Protein AF-E7DPG2-F1 (afdb_monomer)

Structure (mmCIF, N/CA/C/O backbone):
data_AF-E7DPG2-F1
#
_entry.id   AF-E7DPG2-F1
#
loop_
_atom_site.group_PDB
_atom_site.id
_atom_site.type_symbol
_atom_site.label_atom_id
_atom_site.label_alt_id
_atom_site.label_comp_id
_atom_site.label_asym_id
_atom_site.label_entity_id
_atom_site.label_seq_id
_atom_site.pdbx_PDB_ins_code
_atom_site.Cartn_x
_atom_site.Cartn_y
_atom_site.Cartn_z
_atom_site.occupancy
_atom_site.B_iso_or_equiv
_atom_site.auth_seq_id
_atom_site.auth_comp_id
_atom_site.auth_asym_id
_atom_site.auth_atom_id
_atom_site.pdbx_PDB_model_num
ATOM 1 N N . MET A 1 1 ? -3.939 -44.332 48.414 1.00 42.84 1 MET A N 1
ATOM 2 C CA . MET A 1 1 ? -3.652 -43.025 47.785 1.00 42.84 1 MET A CA 1
ATOM 3 C C . MET A 1 1 ? -4.737 -42.765 46.762 1.00 42.84 1 MET A C 1
ATOM 5 O O . MET A 1 1 ? -4.880 -43.569 45.853 1.00 42.84 1 MET A O 1
ATOM 9 N N . VAL A 1 2 ? -5.546 -41.727 46.969 1.00 43.09 2 VAL A N 1
ATOM 10 C CA . VAL A 1 2 ? -6.573 -41.305 46.009 1.00 43.09 2 VAL A CA 1
ATOM 11 C C . VAL A 1 2 ? -5.857 -40.503 44.929 1.00 43.09 2 VAL A C 1
ATOM 13 O O . VAL A 1 2 ? -5.229 -39.492 45.231 1.00 43.09 2 VAL A O 1
ATOM 16 N N . SER A 1 3 ? -5.871 -41.000 43.698 1.00 50.03 3 SER A N 1
ATOM 17 C CA . SER A 1 3 ? -5.364 -40.291 42.527 1.00 50.03 3 SER A CA 1
ATOM 18 C C . SER A 1 3 ? -6.338 -39.167 42.188 1.00 50.03 3 SER A C 1
ATOM 20 O O . SER A 1 3 ? -7.426 -39.401 41.667 1.00 50.03 3 SER A O 1
ATOM 22 N N . GLU A 1 4 ? -5.956 -37.941 42.528 1.00 59.88 4 GLU A N 1
ATOM 23 C CA . GLU A 1 4 ? -6.697 -36.744 42.154 1.00 59.88 4 GLU A CA 1
ATOM 24 C C . GLU A 1 4 ? -6.579 -36.552 40.638 1.00 59.88 4 GLU A C 1
ATOM 26 O O . GLU A 1 4 ? -5.495 -36.350 40.085 1.00 59.88 4 GLU A O 1
ATOM 31 N N . GLN A 1 5 ? -7.697 -36.726 39.938 1.00 54.81 5 GLN A N 1
ATOM 32 C CA . GLN A 1 5 ? -7.740 -36.668 38.485 1.00 54.81 5 GLN A CA 1
ATOM 33 C C . GLN A 1 5 ? -7.749 -35.196 38.059 1.00 54.81 5 GLN A C 1
ATOM 35 O O . GLN A 1 5 ? -8.777 -34.522 38.129 1.00 54.81 5 GLN A O 1
ATOM 40 N N . VAL A 1 6 ? -6.585 -34.687 37.644 1.00 61.91 6 VAL A N 1
ATOM 41 C CA . VAL A 1 6 ? -6.438 -33.322 37.125 1.00 61.91 6 VAL A CA 1
ATOM 42 C C . VAL A 1 6 ? -7.316 -33.176 35.883 1.00 61.91 6 VAL A C 1
ATOM 44 O O . VAL A 1 6 ? -7.068 -33.790 34.844 1.00 61.91 6 VAL A O 1
ATOM 47 N N . LYS A 1 7 ? -8.372 -32.371 35.997 1.00 47.62 7 LYS A N 1
ATOM 48 C CA . LYS A 1 7 ? -9.261 -32.033 34.885 1.00 47.62 7 LYS A CA 1
ATOM 49 C C . LYS A 1 7 ? -8.530 -31.055 33.962 1.00 47.62 7 LYS A C 1
ATOM 51 O O . LYS A 1 7 ? -8.429 -29.872 34.269 1.00 47.62 7 LYS A O 1
ATOM 56 N N . ILE A 1 8 ? -7.997 -31.554 32.848 1.00 54.16 8 ILE A N 1
ATOM 57 C CA . ILE A 1 8 ? -7.375 -30.717 31.815 1.00 54.16 8 ILE A CA 1
ATOM 58 C C . ILE A 1 8 ? -8.468 -30.288 30.832 1.00 54.16 8 ILE A C 1
ATOM 60 O O . ILE A 1 8 ? -8.953 -31.100 30.047 1.00 54.16 8 ILE A O 1
ATOM 64 N N . ASN A 1 9 ? -8.852 -29.012 30.876 1.00 52.16 9 ASN A N 1
ATOM 65 C CA . ASN A 1 9 ? -9.657 -28.393 29.825 1.00 52.16 9 ASN A CA 1
ATOM 66 C C . ASN A 1 9 ? -8.708 -27.891 28.733 1.00 52.16 9 ASN A C 1
ATOM 68 O O . ASN A 1 9 ? -7.933 -26.964 28.958 1.00 52.16 9 ASN A O 1
ATOM 72 N N . SER A 1 10 ? -8.748 -28.526 27.563 1.00 45.84 10 SER A N 1
ATOM 73 C CA . SER A 1 10 ? -8.057 -28.046 26.368 1.00 45.84 10 SER A CA 1
ATOM 74 C C . SER A 1 10 ? -9.061 -27.286 25.510 1.00 45.84 10 SER A C 1
ATOM 76 O O . SER A 1 10 ? -9.966 -27.879 24.926 1.00 45.84 10 SER A O 1
ATOM 78 N N . GLU A 1 11 ? -8.914 -25.966 25.462 1.00 63.25 11 GLU A N 1
ATOM 79 C CA . GLU A 1 11 ? -9.573 -25.132 24.461 1.00 63.25 11 GLU A CA 1
ATOM 80 C C . GLU A 1 11 ? -8.645 -24.990 23.252 1.00 63.25 11 GLU A C 1
ATOM 82 O O . GLU A 1 11 ? -7.418 -24.981 23.390 1.00 63.25 11 GLU A O 1
ATOM 87 N N . ARG A 1 12 ? -9.229 -24.926 22.051 1.00 52.12 12 ARG A N 1
ATOM 88 C CA . ARG A 1 12 ? -8.481 -24.744 20.807 1.00 52.12 12 ARG A CA 1
ATOM 89 C C . ARG A 1 12 ? -7.922 -23.324 20.811 1.00 52.12 12 ARG A C 1
ATOM 91 O O . ARG A 1 12 ? -8.630 -22.372 20.511 1.00 52.12 12 ARG A O 1
ATOM 98 N N . ILE A 1 13 ? -6.670 -23.191 21.216 1.00 53.41 13 ILE A N 1
ATOM 99 C CA . ILE A 1 13 ? -5.925 -21.947 21.099 1.00 53.41 13 ILE A CA 1
ATOM 100 C C . ILE A 1 13 ? -5.271 -21.986 19.723 1.00 53.41 13 ILE A C 1
ATOM 102 O O . ILE A 1 13 ? -4.419 -22.835 19.475 1.00 53.41 13 ILE A O 1
ATOM 106 N N . ASP A 1 14 ? -5.708 -21.112 18.816 1.00 59.03 14 ASP A N 1
ATOM 107 C CA . ASP A 1 14 ? -5.016 -20.919 17.544 1.00 59.03 14 ASP A CA 1
ATOM 108 C C . ASP A 1 14 ? -3.543 -20.565 17.817 1.00 59.03 14 ASP A C 1
ATOM 110 O O . ASP A 1 14 ? -3.228 -19.837 18.765 1.00 59.03 14 ASP A O 1
ATOM 114 N N . ASP A 1 15 ? -2.623 -21.063 16.991 1.00 62.53 15 ASP A N 1
ATOM 115 C CA . ASP A 1 15 ? -1.182 -20.867 17.209 1.00 62.53 15 ASP A CA 1
ATOM 116 C C . ASP A 1 15 ? -0.792 -19.378 17.216 1.00 62.53 15 ASP A C 1
ATOM 118 O O . ASP A 1 15 ? 0.184 -18.979 17.851 1.00 62.53 15 ASP A O 1
ATOM 122 N N . ILE A 1 16 ? -1.584 -18.529 16.551 1.00 62.09 16 ILE A N 1
ATOM 123 C CA . ILE A 1 16 ? -1.349 -17.086 16.426 1.00 62.09 16 ILE A CA 1
ATOM 124 C C . ILE A 1 16 ? -1.307 -16.395 17.805 1.00 62.09 16 ILE A C 1
ATOM 126 O O . ILE A 1 16 ? -0.288 -15.769 18.099 1.00 62.09 16 ILE A O 1
ATOM 130 N N . PRO A 1 17 ? -2.329 -16.498 18.682 1.00 72.06 17 PRO A N 1
ATOM 131 C CA . PRO A 1 17 ? -2.258 -16.001 20.057 1.00 72.06 17 PRO A CA 1
ATOM 132 C C . PRO A 1 17 ? -0.999 -16.420 20.829 1.00 72.06 17 PRO A C 1
ATOM 134 O O . PRO A 1 17 ? -0.382 -15.585 21.492 1.00 72.06 17 PRO A O 1
ATOM 137 N N . VAL A 1 18 ? -0.585 -17.687 20.717 1.00 75.25 18 VAL A N 1
ATOM 138 C CA . VAL A 1 18 ? 0.599 -18.216 21.415 1.00 75.25 18 VAL A CA 1
ATOM 139 C C . VAL A 1 18 ? 1.869 -17.584 20.862 1.00 75.25 18 VAL A C 1
ATOM 141 O O . VAL A 1 18 ? 2.682 -17.068 21.628 1.00 75.25 18 VAL A O 1
ATOM 144 N N . ILE A 1 19 ? 2.021 -17.562 19.537 1.00 74.06 19 ILE A N 1
ATOM 145 C CA . ILE A 1 19 ? 3.164 -16.946 18.857 1.00 74.06 19 ILE A CA 1
ATOM 146 C C . ILE A 1 19 ? 3.272 -15.468 19.242 1.00 74.06 19 ILE A C 1
ATOM 148 O O . ILE A 1 19 ? 4.346 -15.015 19.632 1.00 74.06 19 ILE A O 1
ATOM 152 N N . MET A 1 20 ? 2.165 -14.726 19.206 1.00 73.81 20 MET A N 1
ATOM 153 C CA . MET A 1 20 ? 2.149 -13.304 19.557 1.00 73.81 20 MET A CA 1
ATOM 154 C C . MET A 1 20 ? 2.562 -13.058 21.011 1.00 73.81 20 MET A C 1
ATOM 156 O O . MET A 1 20 ? 3.312 -12.119 21.283 1.00 73.81 20 MET A O 1
ATOM 160 N N . GLU A 1 21 ? 2.117 -13.900 21.942 1.00 81.31 21 GLU A N 1
ATOM 161 C CA . GLU A 1 21 ? 2.493 -13.789 23.352 1.00 81.31 21 GLU A CA 1
ATOM 162 C C . GLU A 1 21 ? 3.983 -14.081 23.577 1.00 81.31 21 GLU A C 1
ATOM 164 O O . GLU A 1 21 ? 4.660 -13.372 24.325 1.00 81.31 21 GLU A O 1
ATOM 169 N N . TRP A 1 22 ? 4.537 -15.070 22.875 1.00 79.56 22 TRP A N 1
ATOM 170 C CA . TRP A 1 22 ? 5.971 -15.350 22.923 1.00 79.56 22 TRP A CA 1
ATOM 171 C C . TRP A 1 22 ? 6.808 -14.227 22.305 1.00 79.56 22 TRP A C 1
ATOM 173 O O . TRP A 1 22 ? 7.790 -13.810 22.918 1.00 79.56 22 TRP A O 1
ATOM 183 N N . LEU A 1 23 ? 6.400 -13.674 21.157 1.00 80.50 23 LEU A N 1
ATOM 184 C CA . LEU A 1 23 ? 7.078 -12.529 20.535 1.00 80.50 23 LEU A CA 1
ATOM 185 C C . LEU A 1 23 ? 7.107 -11.306 21.466 1.00 80.50 23 LEU A C 1
ATOM 187 O O . LEU A 1 23 ? 8.121 -10.606 21.534 1.00 80.50 23 LEU A O 1
ATOM 191 N N . LYS A 1 24 ? 6.020 -11.078 22.219 1.00 78.44 24 LYS A N 1
ATOM 192 C CA . LYS A 1 24 ? 5.950 -10.043 23.262 1.00 78.44 24 LYS A CA 1
ATOM 193 C C . LYS A 1 24 ? 6.898 -10.336 24.425 1.00 78.44 24 LYS A C 1
ATOM 195 O O . LYS A 1 24 ? 7.683 -9.461 24.783 1.00 78.44 24 LYS A O 1
ATOM 200 N N . LYS A 1 25 ? 6.868 -11.550 24.992 1.00 83.00 25 LYS A N 1
ATOM 201 C CA . LYS A 1 25 ? 7.748 -11.951 26.112 1.00 83.00 25 LYS A CA 1
ATOM 202 C C . LYS A 1 25 ? 9.232 -11.890 25.766 1.00 83.00 25 LYS A C 1
ATOM 204 O O . LYS A 1 25 ? 10.044 -11.579 26.629 1.00 83.00 25 LYS A O 1
ATOM 209 N N . MET A 1 26 ? 9.582 -12.177 24.516 1.00 86.06 26 MET A N 1
ATOM 210 C CA . MET A 1 26 ? 10.955 -12.092 24.015 1.00 86.06 26 MET A CA 1
ATOM 211 C C . MET A 1 26 ? 11.393 -10.650 23.695 1.00 86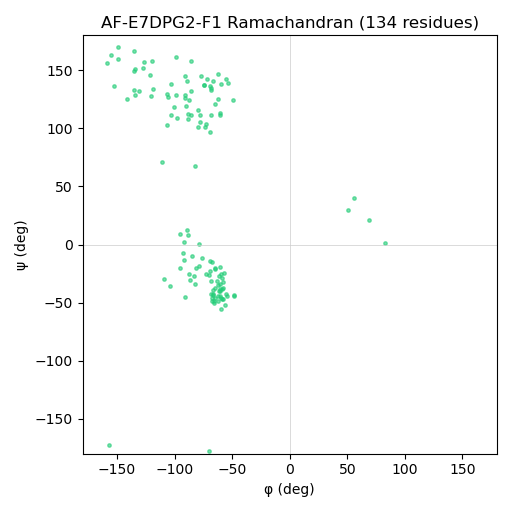.06 26 MET A C 1
ATOM 213 O O . MET A 1 26 ? 12.509 -10.454 23.226 1.00 86.06 26 MET A O 1
ATOM 217 N N . GLU A 1 27 ? 10.526 -9.649 23.905 1.00 87.69 27 GLU A N 1
ATOM 218 C CA . GLU A 1 27 ? 10.753 -8.241 23.550 1.00 87.69 27 GLU A CA 1
ATOM 219 C C . GLU A 1 27 ? 11.219 -8.043 22.089 1.00 87.69 27 GLU A C 1
ATOM 221 O O . GLU A 1 27 ? 11.934 -7.087 21.776 1.00 87.69 27 GLU A O 1
ATOM 226 N N . ILE A 1 28 ? 10.815 -8.927 21.166 1.00 78.19 28 ILE A N 1
ATOM 227 C CA . ILE A 1 28 ? 11.364 -8.954 19.799 1.00 78.19 28 ILE A CA 1
ATOM 228 C C . ILE A 1 28 ? 11.101 -7.638 19.062 1.00 78.19 28 ILE A C 1
ATOM 230 O O . ILE A 1 28 ? 11.995 -7.141 18.384 1.00 78.19 28 ILE A O 1
ATOM 234 N N . ALA A 1 29 ? 9.926 -7.029 19.249 1.00 73.38 29 ALA A N 1
ATOM 235 C CA . ALA A 1 29 ? 9.604 -5.726 18.661 1.00 73.38 29 ALA A CA 1
ATOM 236 C C . ALA A 1 29 ? 10.595 -4.632 19.099 1.00 73.38 29 ALA A C 1
ATOM 238 O O . ALA A 1 29 ? 11.169 -3.939 18.267 1.00 73.38 29 ALA A O 1
ATOM 239 N N . LYS A 1 30 ? 10.894 -4.551 20.400 1.00 79.44 30 LYS A N 1
ATOM 240 C CA . LYS A 1 30 ? 11.841 -3.578 20.965 1.00 79.44 30 LYS A CA 1
ATOM 241 C C . LYS A 1 30 ? 13.267 -3.816 20.469 1.00 79.44 30 LYS A C 1
ATOM 243 O O . LYS A 1 30 ? 14.001 -2.860 20.226 1.00 79.44 30 LYS A O 1
ATOM 248 N N . PHE A 1 31 ? 13.669 -5.078 20.315 1.00 80.19 31 PHE A N 1
ATOM 249 C CA . PHE A 1 31 ? 14.979 -5.414 19.761 1.00 80.19 31 PHE A CA 1
ATOM 250 C C . PHE A 1 31 ? 15.078 -5.045 18.276 1.00 80.19 31 PHE A C 1
ATOM 252 O O . PHE A 1 31 ? 16.083 -4.470 17.860 1.00 80.19 31 PHE A O 1
ATOM 259 N N . ILE A 1 32 ? 14.028 -5.325 17.497 1.00 76.94 32 ILE A N 1
ATOM 260 C CA . ILE A 1 32 ? 13.901 -4.908 16.096 1.00 76.94 32 ILE A CA 1
ATOM 261 C C . ILE A 1 32 ? 14.040 -3.389 15.989 1.00 76.94 32 ILE A C 1
ATOM 263 O O . ILE A 1 32 ? 14.923 -2.928 15.272 1.00 76.94 32 ILE A O 1
ATOM 267 N N . ASP A 1 33 ? 13.270 -2.626 16.765 1.00 75.19 33 ASP A N 1
ATOM 268 C CA . ASP A 1 33 ? 13.283 -1.159 16.722 1.00 75.19 33 ASP A CA 1
ATOM 269 C C . ASP A 1 33 ? 14.642 -0.557 17.124 1.00 75.19 33 ASP A C 1
ATOM 271 O O . ASP A 1 33 ? 15.035 0.496 16.624 1.00 75.19 33 ASP A O 1
ATOM 275 N N . GLN A 1 34 ? 15.384 -1.217 18.021 1.00 80.44 34 GLN A N 1
ATOM 276 C CA . GLN A 1 34 ? 16.712 -0.763 18.453 1.00 80.44 34 GLN A CA 1
ATOM 277 C C . GLN A 1 34 ? 17.846 -1.146 17.501 1.00 80.44 34 GLN A C 1
ATOM 279 O O . GLN A 1 34 ? 18.861 -0.445 17.447 1.00 80.44 34 GLN A O 1
ATOM 284 N N . LYS A 1 35 ? 17.754 -2.307 16.847 1.00 77.31 35 LYS A N 1
ATOM 285 C CA . LYS A 1 35 ? 18.888 -2.917 16.132 1.00 77.31 35 LYS A CA 1
ATOM 286 C C . LYS A 1 35 ? 18.747 -2.871 14.628 1.00 77.31 35 LYS A C 1
ATOM 288 O O . LYS A 1 35 ? 19.762 -2.814 13.935 1.00 77.31 35 LYS A O 1
ATOM 293 N N . LEU A 1 36 ? 17.523 -2.895 14.123 1.00 67.75 36 LEU A N 1
ATOM 294 C CA . LEU A 1 36 ? 17.273 -2.723 12.709 1.00 67.75 36 LEU A CA 1
ATOM 295 C C . LEU A 1 36 ? 17.074 -1.235 12.461 1.00 67.75 36 LEU A C 1
ATOM 297 O O . LEU A 1 36 ? 16.158 -0.605 12.980 1.00 67.75 36 LEU A O 1
ATOM 301 N N . SER A 1 37 ? 17.944 -0.661 11.632 1.00 61.41 37 SER A N 1
ATOM 302 C CA . SER A 1 37 ? 17.613 0.605 10.990 1.00 61.41 37 SER A CA 1
ATOM 303 C C . SER A 1 37 ? 16.264 0.440 10.281 1.00 61.41 37 SER A C 1
ATOM 305 O O . SER A 1 37 ? 16.069 -0.614 9.664 1.00 61.41 37 SER A O 1
ATOM 307 N N . PRO A 1 38 ? 15.360 1.435 10.342 1.00 60.84 38 PRO A N 1
ATOM 308 C CA . PRO A 1 38 ? 14.019 1.315 9.785 1.00 60.84 38 PRO A CA 1
ATOM 309 C C . PRO A 1 38 ? 14.120 0.787 8.351 1.00 60.84 38 PRO A C 1
ATOM 311 O O . PRO A 1 38 ? 14.884 1.361 7.564 1.00 60.84 38 PRO A O 1
ATOM 314 N N . PRO A 1 39 ? 13.449 -0.334 8.021 1.00 59.06 39 PRO A N 1
ATOM 315 C CA . PRO A 1 39 ? 13.615 -0.969 6.726 1.00 59.06 39 PRO A CA 1
ATOM 316 C C . PRO A 1 39 ? 13.189 0.022 5.644 1.00 59.06 39 PRO A C 1
ATOM 318 O O . PRO A 1 39 ? 12.030 0.421 5.566 1.00 59.06 39 PRO A O 1
ATOM 321 N N . ARG A 1 40 ? 14.159 0.467 4.840 1.00 58.75 40 ARG A N 1
ATOM 322 C CA . ARG A 1 40 ? 13.921 1.401 3.728 1.00 58.75 40 ARG A CA 1
ATOM 323 C C . ARG A 1 40 ? 13.437 0.672 2.473 1.00 58.75 40 ARG A C 1
ATOM 325 O O . ARG A 1 40 ? 12.650 1.220 1.707 1.00 58.75 40 ARG A O 1
ATOM 332 N N . SER A 1 41 ? 13.821 -0.596 2.347 1.00 64.00 41 SER A N 1
ATOM 333 C CA . SER A 1 41 ? 13.380 -1.543 1.326 1.00 64.00 41 SER A CA 1
ATOM 334 C C . SER A 1 41 ? 13.611 -2.981 1.808 1.00 64.00 41 SER A C 1
ATOM 336 O O . SER A 1 41 ? 14.443 -3.231 2.682 1.00 64.00 41 SER A O 1
ATOM 338 N N . PHE A 1 42 ? 12.860 -3.934 1.255 1.00 68.12 42 PHE A N 1
ATOM 339 C CA . PHE A 1 42 ? 13.110 -5.365 1.417 1.00 68.12 42 PHE A CA 1
ATOM 340 C C . PHE A 1 42 ? 13.084 -6.026 0.039 1.00 68.12 42 PHE A C 1
ATOM 342 O O . P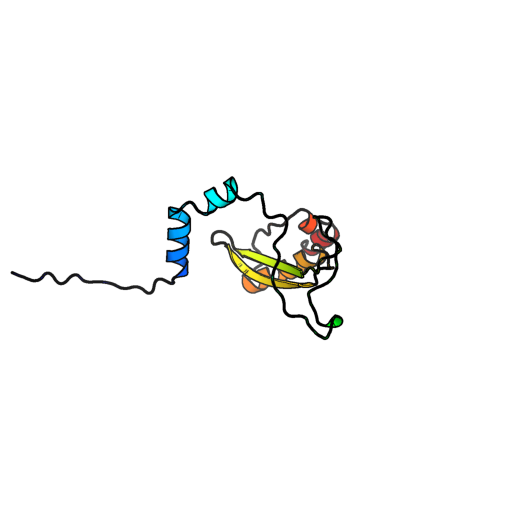HE A 1 42 ? 12.186 -5.775 -0.765 1.00 68.12 42 PHE A O 1
ATOM 349 N N . SER A 1 43 ? 14.091 -6.847 -0.243 1.00 74.44 43 SER A N 1
ATOM 350 C CA . SER A 1 43 ? 14.178 -7.602 -1.493 1.00 74.44 43 SER A CA 1
ATOM 351 C C . SER A 1 43 ? 13.475 -8.942 -1.332 1.00 74.44 43 SER A C 1
ATOM 353 O O . SER A 1 43 ? 13.604 -9.598 -0.300 1.00 74.44 43 SER A O 1
ATOM 355 N N . VAL A 1 44 ? 12.759 -9.369 -2.368 1.00 74.75 44 VAL A N 1
ATOM 356 C CA . VAL A 1 44 ? 12.139 -10.695 -2.428 1.00 74.75 44 VAL A CA 1
ATOM 357 C C . VAL A 1 44 ? 12.669 -11.444 -3.640 1.00 74.75 44 VAL A C 1
ATOM 359 O O . VAL A 1 44 ? 12.933 -10.843 -4.681 1.00 74.75 44 VAL A O 1
ATOM 362 N N . ASN A 1 45 ? 12.805 -12.761 -3.516 1.00 80.81 45 ASN A N 1
ATOM 363 C CA . ASN A 1 45 ? 13.027 -13.608 -4.679 1.00 80.81 45 ASN A CA 1
ATOM 364 C C . ASN A 1 45 ? 11.713 -13.742 -5.448 1.00 80.81 45 ASN A C 1
ATOM 366 O O . ASN A 1 45 ? 10.659 -13.943 -4.844 1.00 80.81 45 ASN A O 1
ATOM 370 N N . HIS A 1 46 ? 11.779 -13.648 -6.770 1.00 77.38 46 HIS A N 1
ATOM 371 C CA . HIS A 1 46 ? 10.624 -13.831 -7.637 1.00 77.38 46 HIS A CA 1
ATOM 372 C C . HIS A 1 46 ? 10.982 -14.737 -8.812 1.00 77.38 46 HIS A C 1
ATOM 374 O O . HIS A 1 46 ? 12.128 -14.776 -9.260 1.00 77.38 46 HIS A O 1
ATOM 380 N N . GLN A 1 47 ? 9.987 -15.454 -9.328 1.00 80.75 47 GLN A N 1
ATOM 381 C CA . GLN A 1 47 ? 10.132 -16.173 -10.586 1.00 80.75 47 GLN A CA 1
ATOM 382 C C . GLN A 1 47 ? 10.158 -15.164 -11.742 1.00 80.75 47 GLN A C 1
ATOM 384 O O . GLN A 1 47 ? 9.467 -14.141 -11.698 1.00 80.75 47 GLN A O 1
ATOM 389 N N . GLN A 1 48 ? 10.976 -15.416 -12.764 1.00 75.81 48 GLN A N 1
ATOM 390 C CA . GLN A 1 48 ? 10.887 -14.651 -14.005 1.00 75.81 48 GLN A CA 1
ATOM 391 C C . GLN A 1 48 ? 9.574 -15.003 -14.709 1.00 75.81 48 GLN A C 1
ATOM 393 O O . GLN A 1 48 ? 9.209 -16.172 -14.795 1.00 75.81 48 GLN A O 1
ATOM 398 N N . VAL A 1 49 ? 8.851 -13.980 -15.155 1.00 74.81 49 VAL A N 1
ATOM 399 C CA . VAL A 1 49 ? 7.578 -14.132 -15.863 1.00 74.81 49 VAL A CA 1
ATOM 400 C C . VAL A 1 49 ? 7.830 -13.817 -17.332 1.00 74.81 49 VAL A C 1
ATOM 402 O O . VAL A 1 49 ? 8.405 -12.771 -17.633 1.00 74.81 49 VAL A O 1
ATOM 405 N N . ASP A 1 50 ? 7.394 -14.703 -18.228 1.00 74.75 50 ASP A N 1
ATOM 406 C CA . ASP A 1 50 ? 7.664 -14.599 -19.670 1.00 74.75 50 ASP A CA 1
ATOM 407 C C . ASP A 1 50 ? 6.921 -13.432 -20.340 1.00 74.75 50 ASP A C 1
ATOM 409 O O . ASP A 1 50 ? 7.351 -12.936 -21.379 1.00 74.75 50 ASP A O 1
ATOM 413 N N . SER A 1 51 ? 5.825 -12.965 -19.730 1.00 80.50 51 SER A N 1
ATOM 414 C CA . SER A 1 51 ? 5.045 -11.810 -20.177 1.00 80.50 51 SER A CA 1
ATOM 415 C C . SER A 1 51 ? 5.282 -10.609 -19.252 1.00 80.50 51 SER A C 1
ATOM 417 O O . SER A 1 51 ? 4.706 -10.537 -18.159 1.00 80.50 51 SER A O 1
ATOM 419 N N . PRO A 1 52 ? 6.102 -9.620 -19.665 1.00 74.06 52 PRO A N 1
ATOM 420 C CA . PRO A 1 52 ? 6.304 -8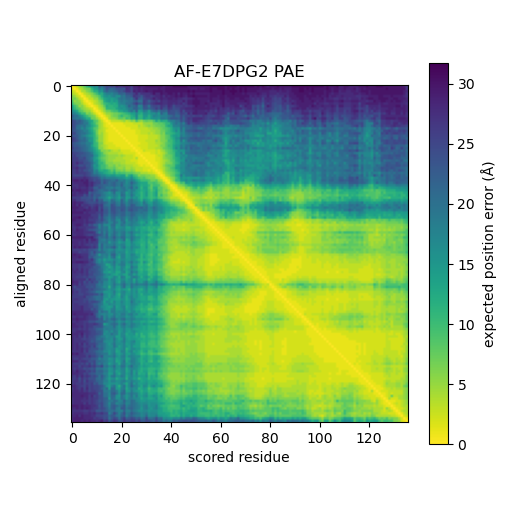.400 -18.895 1.00 74.06 52 PRO A CA 1
ATOM 421 C C . PRO A 1 52 ? 4.999 -7.649 -18.647 1.00 74.06 52 PRO A C 1
ATOM 423 O O . PRO A 1 52 ? 4.865 -7.028 -17.601 1.00 74.06 52 PRO A O 1
ATOM 426 N N . GLU A 1 53 ? 4.042 -7.711 -19.577 1.00 76.69 53 GLU A N 1
ATOM 427 C CA . GLU A 1 53 ? 2.761 -7.001 -19.511 1.00 76.69 53 GLU A CA 1
ATOM 428 C C . GLU A 1 53 ? 1.812 -7.544 -18.440 1.00 76.69 53 GLU A C 1
ATOM 430 O O . GLU A 1 53 ? 1.040 -6.771 -17.875 1.00 76.69 53 GLU A O 1
ATOM 435 N N . GLU A 1 54 ? 1.938 -8.818 -18.082 1.00 79.62 54 GLU A N 1
ATOM 436 C CA . GLU A 1 54 ? 1.144 -9.461 -17.028 1.00 79.62 54 GLU A CA 1
ATOM 437 C C . GLU A 1 54 ? 1.828 -9.391 -15.653 1.00 79.62 54 GLU A C 1
ATOM 439 O O . GLU A 1 54 ? 1.199 -9.604 -14.616 1.00 79.62 54 GLU A O 1
ATOM 444 N N . SER A 1 55 ? 3.116 -9.038 -15.619 1.00 86.19 55 SER A N 1
ATOM 445 C CA . SER A 1 55 ? 3.885 -8.946 -14.381 1.00 86.19 55 SER A CA 1
ATOM 446 C C . SER A 1 55 ? 3.523 -7.704 -13.557 1.00 86.19 55 SER A C 1
ATOM 448 O O . SER A 1 55 ? 3.422 -6.585 -14.072 1.00 86.19 55 SER A O 1
ATOM 450 N N . LEU A 1 56 ? 3.396 -7.875 -12.238 1.00 87.44 56 LEU A N 1
ATOM 451 C CA . LEU A 1 56 ? 3.316 -6.765 -11.276 1.00 87.44 56 LEU A CA 1
ATOM 452 C C . LEU A 1 56 ? 4.696 -6.159 -10.978 1.00 87.44 56 LEU A C 1
ATOM 454 O O . LEU A 1 56 ? 4.794 -5.027 -10.500 1.00 87.44 56 LEU A O 1
ATOM 458 N N . LEU A 1 57 ? 5.767 -6.891 -11.275 1.00 90.25 57 LEU A N 1
ATOM 459 C CA . LEU A 1 57 ? 7.128 -6.416 -11.085 1.00 90.25 57 LEU A CA 1
ATOM 460 C C . LEU A 1 57 ? 7.488 -5.459 -12.217 1.00 90.25 57 LEU A C 1
ATOM 462 O O . LEU A 1 57 ? 7.603 -5.865 -13.373 1.00 90.25 57 LEU A O 1
ATOM 466 N N . ARG A 1 58 ? 7.642 -4.176 -11.884 1.00 89.50 58 ARG A N 1
ATOM 467 C CA . ARG A 1 58 ? 7.899 -3.093 -12.842 1.00 89.50 58 ARG A CA 1
ATOM 468 C C . ARG A 1 58 ? 8.994 -2.172 -12.338 1.00 89.50 58 ARG A C 1
ATOM 470 O O . ARG A 1 58 ? 9.117 -1.947 -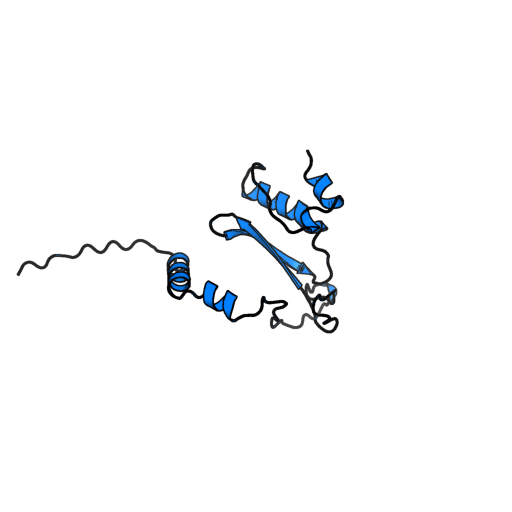11.137 1.00 89.50 58 ARG A O 1
ATOM 477 N N . TYR A 1 59 ? 9.747 -1.594 -13.266 1.00 90.25 59 TYR A N 1
ATOM 478 C CA . TYR A 1 59 ? 10.637 -0.481 -12.956 1.00 90.25 59 TYR A CA 1
ATOM 479 C C . TYR A 1 59 ? 9.819 0.758 -12.593 1.00 90.25 59 TYR A C 1
ATOM 481 O O . TYR A 1 59 ? 8.841 1.086 -13.264 1.00 90.25 59 TYR A O 1
ATOM 489 N N . GLY A 1 60 ? 10.216 1.438 -11.522 1.00 87.38 60 GLY A N 1
ATOM 490 C CA . GLY A 1 60 ? 9.503 2.585 -10.973 1.00 87.38 60 GLY A CA 1
ATOM 491 C C . GLY A 1 60 ? 10.415 3.487 -10.148 1.00 87.38 60 GLY A C 1
ATOM 492 O O . GLY A 1 60 ? 11.634 3.305 -10.099 1.00 87.38 60 GLY A O 1
ATOM 493 N N . TYR A 1 61 ? 9.822 4.475 -9.482 1.00 86.12 61 TYR A N 1
ATOM 494 C CA . TYR A 1 61 ? 10.570 5.418 -8.659 1.00 86.12 61 TYR A CA 1
ATOM 495 C C . TYR A 1 61 ? 10.950 4.802 -7.303 1.00 86.12 61 TYR A C 1
ATOM 497 O O . TYR A 1 61 ? 10.121 4.698 -6.400 1.00 86.12 61 TYR A O 1
ATOM 505 N N . SER A 1 62 ? 12.228 4.446 -7.148 1.00 85.88 62 SER A N 1
ATOM 506 C CA . SER A 1 62 ? 12.786 3.966 -5.881 1.00 85.88 62 SER A CA 1
ATOM 507 C C . SER A 1 62 ? 13.263 5.132 -5.012 1.00 85.88 62 SER A C 1
ATOM 509 O O . SER A 1 62 ? 14.172 5.865 -5.403 1.00 85.88 62 SER A O 1
ATOM 511 N N . LYS A 1 63 ? 12.755 5.230 -3.777 1.00 79.75 63 LYS A N 1
ATOM 512 C CA . LYS A 1 63 ? 13.240 6.198 -2.769 1.00 79.75 63 LYS A CA 1
ATOM 513 C C . LYS A 1 63 ? 14.686 5.947 -2.325 1.00 79.75 63 LYS A C 1
ATOM 515 O O . LYS A 1 63 ? 15.342 6.873 -1.867 1.00 79.75 63 LYS A O 1
ATOM 520 N N . ASP A 1 64 ? 15.182 4.726 -2.517 1.00 84.38 64 ASP A N 1
ATOM 521 C CA . ASP A 1 64 ? 16.579 4.349 -2.269 1.00 84.38 64 ASP A CA 1
ATOM 522 C C . ASP A 1 64 ? 17.492 4.563 -3.496 1.00 84.38 64 ASP A C 1
ATOM 524 O O . ASP A 1 64 ? 18.613 4.065 -3.521 1.00 84.38 64 ASP A O 1
ATOM 528 N N . PHE A 1 65 ? 17.024 5.277 -4.533 1.00 85.56 65 PHE A N 1
ATOM 529 C CA . PHE A 1 65 ? 17.784 5.553 -5.764 1.00 85.56 65 PHE A CA 1
ATOM 530 C C . PHE A 1 65 ? 18.292 4.290 -6.488 1.00 85.56 65 PHE A C 1
ATOM 532 O O . PHE A 1 65 ? 19.397 4.264 -7.023 1.00 85.56 65 PHE A O 1
ATOM 539 N N . ARG A 1 66 ? 17.460 3.241 -6.531 1.00 86.12 66 ARG A N 1
ATOM 540 C CA . ARG A 1 66 ? 17.719 1.963 -7.214 1.00 86.12 66 ARG A CA 1
ATOM 541 C C . ARG A 1 66 ? 16.809 1.770 -8.434 1.00 86.12 66 ARG A C 1
ATOM 543 O O . ARG A 1 66 ? 15.878 0.967 -8.381 1.00 86.12 66 ARG A O 1
ATOM 550 N N . PRO A 1 67 ? 17.014 2.528 -9.528 1.00 88.31 67 PRO A N 1
ATOM 551 C CA . PRO A 1 67 ? 16.213 2.386 -10.748 1.00 88.31 67 PRO A CA 1
ATOM 552 C C . PRO A 1 67 ? 16.480 1.066 -11.489 1.00 88.31 67 PRO A C 1
ATOM 554 O O . PRO A 1 67 ? 15.709 0.693 -12.365 1.00 88.31 67 PRO A O 1
ATOM 557 N N . ASP A 1 68 ? 17.558 0.363 -11.136 1.00 89.56 68 ASP A N 1
ATOM 558 C CA . ASP A 1 68 ? 17.972 -0.927 -11.688 1.00 89.56 68 ASP A CA 1
ATOM 559 C C . ASP A 1 68 ? 17.153 -2.118 -11.165 1.00 89.56 68 ASP A C 1
ATOM 561 O O . ASP A 1 68 ? 17.254 -3.217 -11.709 1.00 89.56 68 ASP A O 1
ATOM 565 N N . LEU A 1 69 ? 16.335 -1.917 -10.126 1.00 89.25 69 LEU A N 1
ATOM 566 C CA . LEU A 1 69 ? 15.554 -2.979 -9.500 1.00 89.25 69 LEU A CA 1
ATOM 567 C C . LEU A 1 69 ? 14.080 -2.936 -9.908 1.00 89.25 69 LEU A C 1
ATOM 569 O O . LEU A 1 69 ? 13.434 -1.883 -9.919 1.00 89.25 69 LEU A O 1
ATOM 573 N N . LEU A 1 70 ? 13.537 -4.126 -10.170 1.00 89.94 70 LEU A N 1
ATOM 574 C CA . LEU A 1 70 ? 12.101 -4.338 -10.289 1.00 89.94 70 LEU A CA 1
ATOM 575 C C . LEU A 1 70 ? 11.423 -4.120 -8.936 1.00 89.94 70 LEU A C 1
ATOM 577 O O . LEU A 1 70 ? 11.929 -4.522 -7.889 1.00 89.94 70 LEU A O 1
ATOM 581 N N . GLN A 1 71 ? 10.251 -3.498 -8.976 1.00 88.69 71 GLN A N 1
ATOM 582 C CA . GLN A 1 71 ? 9.478 -3.137 -7.798 1.00 88.69 71 GLN A CA 1
ATOM 583 C C . GLN A 1 71 ? 8.054 -3.673 -7.924 1.00 88.69 71 GLN A C 1
ATOM 585 O O . GLN A 1 71 ? 7.503 -3.791 -9.019 1.00 88.69 71 GLN A O 1
ATOM 590 N N . TYR A 1 72 ? 7.434 -3.941 -6.784 1.00 90.81 72 TYR A N 1
ATOM 591 C CA . TYR A 1 72 ? 5.990 -4.074 -6.629 1.00 90.81 72 TYR A CA 1
ATOM 592 C C . TYR A 1 72 ? 5.584 -3.304 -5.375 1.00 90.81 72 TYR A C 1
ATOM 594 O O . TYR A 1 72 ? 6.432 -2.919 -4.567 1.00 90.81 72 TYR A O 1
ATOM 602 N N . ARG A 1 73 ? 4.287 -3.061 -5.204 1.00 89.06 73 ARG A N 1
ATOM 603 C CA . ARG A 1 73 ? 3.760 -2.399 -4.008 1.00 89.06 73 ARG A CA 1
ATOM 604 C C . ARG A 1 73 ? 2.803 -3.334 -3.296 1.00 89.06 73 ARG A C 1
ATOM 606 O O . ARG A 1 73 ? 1.934 -3.925 -3.933 1.00 89.06 73 ARG A O 1
ATOM 613 N N . GLN A 1 74 ? 2.950 -3.445 -1.982 1.00 90.69 74 GLN A N 1
ATOM 614 C CA . GLN A 1 74 ? 2.021 -4.184 -1.141 1.00 90.69 74 GLN A CA 1
ATOM 615 C C . GLN A 1 74 ? 1.119 -3.191 -0.413 1.00 90.69 74 GLN A C 1
ATOM 617 O O . GLN A 1 74 ? 1.574 -2.435 0.442 1.00 90.69 74 GLN A O 1
ATOM 622 N N . LEU A 1 75 ? -0.161 -3.188 -0.769 1.00 90.75 75 LEU A N 1
ATOM 623 C CA . LEU A 1 75 ? -1.184 -2.443 -0.053 1.00 90.75 75 LEU A CA 1
ATOM 624 C C . LEU A 1 75 ? -1.704 -3.297 1.099 1.00 90.75 75 LEU A C 1
ATOM 626 O O . LEU A 1 75 ? -2.060 -4.461 0.898 1.00 90.75 75 LEU A O 1
ATOM 630 N N . LEU A 1 76 ? -1.780 -2.697 2.284 1.00 91.88 76 LEU A N 1
ATOM 631 C CA . LEU A 1 76 ? -2.336 -3.307 3.483 1.00 91.88 76 LEU A CA 1
ATOM 632 C C . LEU A 1 76 ? -3.133 -2.256 4.264 1.00 91.88 76 LEU A C 1
ATOM 634 O O . LEU A 1 76 ? -2.601 -1.203 4.603 1.00 91.88 76 LEU A O 1
ATOM 638 N N . ALA A 1 77 ? -4.398 -2.553 4.552 1.00 91.50 77 ALA A N 1
ATOM 639 C CA . ALA A 1 77 ? -5.233 -1.783 5.466 1.00 91.50 77 ALA A CA 1
ATOM 640 C C . ALA A 1 77 ? -5.690 -2.686 6.612 1.00 91.50 77 ALA A C 1
ATOM 642 O O . ALA A 1 77 ? -6.227 -3.772 6.371 1.00 91.50 77 ALA A O 1
ATOM 643 N N . THR A 1 78 ? -5.474 -2.239 7.844 1.00 91.38 78 THR A N 1
ATOM 644 C CA . THR A 1 78 ? -5.711 -3.017 9.062 1.00 91.38 78 THR A CA 1
ATOM 645 C C . THR A 1 78 ? -6.740 -2.349 9.969 1.00 91.38 78 THR A C 1
ATOM 647 O O . THR A 1 78 ? -6.991 -1.147 9.879 1.00 91.38 78 THR A O 1
ATOM 650 N N . LEU A 1 79 ? -7.352 -3.152 10.837 1.00 89.12 79 LEU A N 1
ATOM 651 C CA . LEU A 1 79 ? -8.268 -2.714 11.881 1.00 89.12 79 LEU A CA 1
ATOM 652 C C . LEU A 1 79 ? -7.538 -2.619 13.228 1.00 89.12 79 LEU A C 1
ATOM 654 O O . LEU A 1 79 ? -6.906 -3.580 13.667 1.00 89.12 79 LEU A O 1
ATOM 658 N N . ASP A 1 80 ? -7.673 -1.482 13.899 1.00 83.38 80 ASP A N 1
ATOM 659 C CA . ASP A 1 80 ? -7.274 -1.279 15.298 1.00 83.38 80 ASP A CA 1
ATOM 660 C C . ASP A 1 80 ? -8.311 -1.911 16.259 1.00 83.38 80 ASP A C 1
ATOM 662 O O . ASP A 1 80 ? -9.501 -1.903 15.927 1.00 83.38 80 ASP A O 1
ATOM 666 N N . PRO A 1 81 ? -7.936 -2.486 17.424 1.00 79.25 81 PRO A N 1
ATOM 667 C CA . PRO A 1 81 ? -6.600 -2.540 18.041 1.00 79.25 81 PRO A CA 1
ATOM 668 C C . PRO A 1 81 ? -5.764 -3.778 17.693 1.00 79.25 81 PRO A C 1
ATOM 670 O O . PRO A 1 81 ? -4.598 -3.870 18.064 1.00 79.25 81 PRO A O 1
ATOM 673 N N . MET A 1 82 ? -6.344 -4.758 17.000 1.00 78.44 82 MET A N 1
ATOM 674 C CA . MET A 1 82 ? -5.700 -6.064 16.784 1.00 78.44 82 MET A CA 1
ATOM 675 C C . MET A 1 82 ? -4.747 -6.084 15.580 1.00 78.44 82 MET A C 1
ATOM 677 O O . MET A 1 82 ? -4.039 -7.065 15.375 1.00 78.44 82 MET A O 1
ATOM 681 N N . GLY A 1 83 ? -4.747 -5.033 14.756 1.00 82.44 83 GLY A N 1
ATOM 682 C CA . GLY A 1 83 ? -3.997 -4.990 13.501 1.00 82.44 83 GLY A CA 1
ATOM 683 C C . GLY A 1 83 ? -4.549 -5.941 12.435 1.00 82.44 83 GLY A C 1
ATOM 684 O O . GLY A 1 83 ? -3.824 -6.301 11.511 1.00 82.44 83 GLY A O 1
ATOM 685 N N . MET A 1 84 ? -5.816 -6.360 12.546 1.00 87.06 84 MET A N 1
ATOM 686 C CA . MET A 1 84 ? -6.414 -7.363 11.658 1.00 87.06 84 MET A CA 1
ATOM 687 C C . MET A 1 84 ? -6.487 -6.838 10.213 1.00 87.06 84 MET A C 1
ATOM 689 O O . MET A 1 84 ? -7.138 -5.815 9.990 1.00 87.06 84 MET A O 1
ATOM 693 N N . PRO A 1 85 ? -5.869 -7.501 9.219 1.00 90.12 85 PRO A N 1
ATOM 694 C CA . PRO A 1 85 ? -5.959 -7.086 7.819 1.00 90.12 85 PRO A CA 1
ATOM 695 C C . PRO A 1 85 ? -7.398 -7.137 7.288 1.00 90.12 85 PRO A C 1
ATOM 697 O O . PRO A 1 85 ? -8.037 -8.184 7.336 1.00 90.12 85 PRO A O 1
ATOM 700 N N . LEU A 1 86 ? -7.894 -6.022 6.743 1.00 90.44 86 LEU A N 1
ATOM 701 C CA . LEU A 1 86 ? -9.201 -5.938 6.070 1.00 90.44 86 LEU A CA 1
ATOM 702 C C . LEU A 1 86 ? -9.070 -5.883 4.548 1.00 90.44 86 LEU A C 1
ATOM 704 O O . LEU A 1 86 ? -9.908 -6.418 3.826 1.00 90.44 86 LEU A O 1
ATOM 708 N N . VAL A 1 87 ? -8.028 -5.215 4.049 1.00 91.69 87 VAL A N 1
ATOM 709 C CA . VAL A 1 87 ? -7.745 -5.110 2.614 1.00 91.69 87 VAL A CA 1
ATOM 710 C C . VAL A 1 87 ? -6.265 -5.372 2.398 1.00 91.69 87 VAL A C 1
ATOM 712 O O . VAL A 1 87 ? -5.418 -4.744 3.028 1.00 91.69 87 VAL A O 1
ATOM 715 N N . CYS A 1 88 ? -5.959 -6.288 1.485 1.00 92.69 88 CYS A N 1
ATOM 716 C CA . CYS A 1 88 ? -4.605 -6.618 1.071 1.00 92.69 88 CYS A CA 1
ATOM 717 C C . CYS A 1 88 ? -4.576 -6.714 -0.458 1.00 92.69 88 CYS A C 1
ATOM 719 O O . CYS A 1 88 ? -5.475 -7.315 -1.049 1.00 92.69 88 CYS A O 1
ATOM 721 N N . ALA A 1 89 ? -3.592 -6.094 -1.109 1.00 89.25 89 ALA A N 1
ATOM 722 C CA . ALA A 1 89 ? -3.429 -6.195 -2.557 1.00 89.25 89 ALA A CA 1
ATOM 723 C C . ALA A 1 89 ? -1.970 -6.006 -2.974 1.00 89.25 89 ALA A C 1
ATOM 725 O O . ALA A 1 89 ? -1.302 -5.078 -2.520 1.00 89.25 89 ALA A O 1
ATOM 726 N N . THR A 1 90 ? -1.507 -6.848 -3.891 1.00 90.50 90 THR A N 1
ATOM 727 C CA . THR A 1 90 ? -0.224 -6.670 -4.573 1.00 90.50 90 THR A CA 1
ATOM 728 C C . THR A 1 90 ? -0.461 -5.868 -5.848 1.00 90.50 90 THR A C 1
ATOM 730 O O . THR A 1 90 ? -1.357 -6.176 -6.632 1.00 90.50 90 THR A O 1
ATOM 733 N N . LEU A 1 91 ? 0.309 -4.802 -6.037 1.00 90.56 91 LEU A N 1
ATOM 734 C CA . LEU A 1 91 ? 0.123 -3.817 -7.097 1.00 90.56 91 LEU A CA 1
ATOM 735 C C . LEU A 1 91 ? 1.412 -3.630 -7.889 1.00 90.56 91 LEU A C 1
ATOM 737 O O . LEU A 1 91 ? 2.511 -3.836 -7.372 1.00 90.56 91 LEU A O 1
ATOM 741 N N . ALA A 1 92 ? 1.269 -3.158 -9.127 1.00 91.44 92 ALA A N 1
ATOM 742 C CA . ALA A 1 92 ? 2.412 -2.858 -9.972 1.00 91.44 92 ALA A CA 1
ATOM 743 C C . ALA A 1 92 ? 3.330 -1.795 -9.338 1.00 91.44 92 ALA A C 1
ATOM 745 O O . ALA A 1 92 ? 2.849 -0.800 -8.773 1.00 91.44 92 ALA A O 1
ATOM 746 N N . GLY A 1 93 ? 4.647 -2.007 -9.438 1.00 89.75 93 GLY A N 1
ATOM 747 C CA . GLY A 1 93 ? 5.668 -1.175 -8.783 1.00 89.75 93 GLY A CA 1
ATOM 748 C C . GLY A 1 93 ? 5.755 0.273 -9.258 1.00 89.75 93 GLY A C 1
ATOM 749 O O . GLY A 1 93 ? 6.251 1.129 -8.537 1.00 89.75 93 GLY A O 1
ATOM 750 N N . ASN A 1 94 ? 5.246 0.567 -10.451 1.00 90.75 94 ASN A N 1
ATOM 751 C CA . ASN A 1 94 ? 5.384 1.858 -11.123 1.00 90.75 94 ASN A CA 1
ATOM 752 C C . ASN A 1 94 ? 4.203 2.823 -10.909 1.00 90.75 94 ASN A C 1
ATOM 754 O O . ASN A 1 94 ? 4.127 3.849 -11.580 1.00 90.75 94 ASN A O 1
ATOM 758 N N . GLY A 1 95 ? 3.261 2.502 -10.018 1.00 88.44 95 GLY A N 1
ATOM 759 C CA . GLY A 1 95 ? 2.097 3.351 -9.748 1.00 88.44 95 GLY A CA 1
ATOM 760 C C . GLY A 1 95 ? 2.243 4.233 -8.504 1.00 88.44 95 GLY A C 1
ATOM 761 O O . GLY A 1 95 ? 3.040 3.952 -7.614 1.00 88.44 95 GLY A O 1
ATOM 762 N N . ALA A 1 96 ? 1.419 5.279 -8.422 1.00 87.50 96 ALA A N 1
ATOM 763 C CA . ALA A 1 96 ? 1.309 6.147 -7.248 1.00 87.50 96 ALA A CA 1
ATOM 764 C C . ALA A 1 96 ?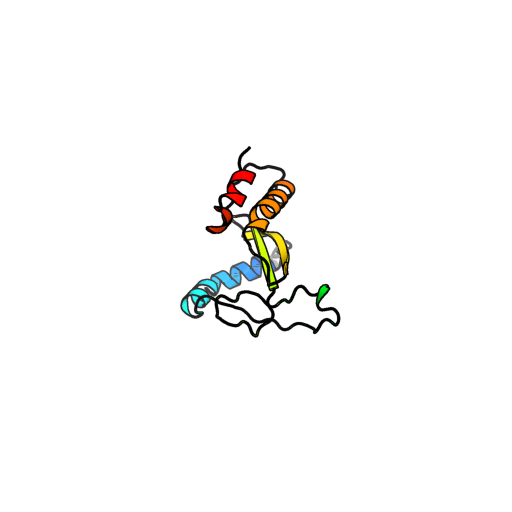 0.325 5.590 -6.204 1.00 87.50 96 ALA A C 1
ATOM 766 O O . ALA A 1 96 ? -0.560 4.792 -6.533 1.00 87.50 96 ALA A O 1
ATOM 767 N N . ASP A 1 97 ? 0.466 6.023 -4.948 1.00 86.06 97 ASP A N 1
ATOM 768 C CA . ASP A 1 97 ? -0.404 5.582 -3.848 1.00 86.06 97 ASP A CA 1
ATOM 769 C C . ASP A 1 97 ? -1.678 6.431 -3.733 1.00 86.06 97 ASP A C 1
ATOM 771 O O . ASP A 1 97 ? -2.729 5.896 -3.385 1.00 86.06 97 ASP A O 1
ATOM 775 N N . ASP A 1 98 ? -1.624 7.723 -4.094 1.00 85.12 98 ASP A N 1
ATOM 776 C CA . ASP A 1 98 ? -2.757 8.662 -3.997 1.00 85.12 98 ASP A CA 1
ATOM 777 C C . ASP A 1 98 ? -4.075 8.114 -4.586 1.00 85.12 98 ASP A C 1
ATOM 779 O O . ASP A 1 98 ? -5.111 8.201 -3.922 1.00 85.12 98 ASP A O 1
ATOM 783 N N . PRO A 1 99 ? -4.092 7.473 -5.775 1.00 89.69 99 PRO A N 1
ATOM 784 C CA . PRO A 1 99 ? -5.335 6.975 -6.362 1.00 89.69 99 PRO A CA 1
ATOM 785 C C . PRO A 1 99 ? -5.974 5.809 -5.593 1.00 89.69 99 PRO A C 1
ATOM 787 O O . PRO A 1 99 ? -7.134 5.484 -5.849 1.00 89.69 99 PRO A O 1
ATOM 790 N N . LEU A 1 100 ? -5.237 5.161 -4.684 1.00 91.06 100 LEU A N 1
ATOM 791 C CA . LEU A 1 100 ? -5.625 3.897 -4.053 1.00 91.06 100 LEU A CA 1
ATOM 792 C C . LEU A 1 100 ? -6.314 4.075 -2.699 1.00 91.06 100 LEU A C 1
ATOM 794 O O . LEU A 1 100 ? -7.037 3.170 -2.278 1.00 91.06 100 LEU A O 1
ATOM 798 N N . TYR A 1 101 ? -6.149 5.221 -2.030 1.00 90.81 101 TYR A N 1
ATOM 799 C CA . TYR A 1 101 ? -6.726 5.444 -0.697 1.00 90.81 101 TYR A CA 1
ATOM 800 C C . TYR A 1 101 ? -8.254 5.387 -0.707 1.00 90.81 101 TYR A C 1
ATOM 802 O O . TYR A 1 101 ? -8.846 4.665 0.092 1.00 90.81 101 TYR A O 1
ATOM 810 N N . PHE A 1 102 ? -8.905 6.095 -1.633 1.00 92.12 102 PHE A N 1
ATOM 811 C CA . PHE A 1 102 ? -10.367 6.113 -1.693 1.00 92.12 102 PHE A CA 1
ATOM 812 C C . PHE A 1 102 ? -10.974 4.739 -2.051 1.00 92.12 102 PHE A C 1
ATOM 814 O O . PHE A 1 102 ? -11.834 4.273 -1.303 1.00 92.12 102 PHE A O 1
ATOM 821 N N . PRO A 1 103 ? -10.503 4.018 -3.093 1.00 93.31 103 PRO A N 1
ATOM 822 C CA . PRO A 1 103 ? -10.954 2.648 -3.354 1.00 93.31 103 PRO A CA 1
ATOM 823 C C . PRO A 1 103 ? -10.722 1.690 -2.179 1.00 93.31 103 PRO A C 1
ATOM 825 O O . PRO A 1 103 ? -11.560 0.833 -1.900 1.00 93.31 103 PRO A O 1
ATOM 828 N N . THR A 1 104 ? -9.600 1.834 -1.469 1.00 93.25 104 THR A N 1
ATOM 829 C CA . THR A 1 104 ? -9.298 1.020 -0.281 1.00 93.25 104 THR A CA 1
ATOM 830 C C . THR A 1 104 ? -10.296 1.295 0.834 1.00 93.25 104 THR A C 1
ATOM 832 O O . THR A 1 104 ? -10.868 0.358 1.385 1.00 93.25 104 THR A O 1
ATOM 835 N N . TRP A 1 105 ? -10.587 2.565 1.109 1.00 93.19 105 TRP A N 1
ATOM 836 C CA . TRP A 1 105 ? -11.607 2.946 2.081 1.00 93.19 105 TRP A CA 1
ATOM 837 C C . TRP A 1 105 ? -13.001 2.431 1.706 1.00 93.19 105 TRP A C 1
ATOM 839 O O . TRP A 1 105 ? -13.724 1.955 2.578 1.00 93.19 105 TRP A O 1
ATOM 849 N N . GLN A 1 106 ? -13.375 2.462 0.421 1.00 94.25 106 GLN A N 1
ATOM 850 C CA . GLN A 1 106 ? -14.655 1.907 -0.036 1.00 94.25 106 GLN A CA 1
ATOM 851 C C . GLN A 1 106 ? -14.754 0.408 0.271 1.00 94.25 106 GLN A C 1
ATOM 853 O O . GLN A 1 106 ? -15.775 -0.038 0.795 1.00 94.25 106 GLN A O 1
ATOM 858 N N . LYS A 1 107 ? -13.685 -0.356 0.009 1.00 94.75 107 LYS A N 1
ATOM 859 C CA . LYS A 1 107 ? -13.613 -1.781 0.367 1.00 94.75 107 LYS A CA 1
ATOM 860 C C . LYS A 1 107 ? -13.700 -1.987 1.879 1.00 94.75 107 LYS A C 1
ATOM 862 O O . LYS A 1 107 ? -14.463 -2.834 2.326 1.00 94.75 107 LYS A O 1
ATOM 867 N N . MET A 1 108 ? -12.986 -1.185 2.672 1.00 92.44 108 MET A N 1
ATOM 868 C CA . MET A 1 108 ? -13.072 -1.251 4.136 1.00 92.44 108 MET A CA 1
ATOM 869 C C . MET A 1 108 ? -14.496 -0.987 4.630 1.00 92.44 108 MET A C 1
ATOM 871 O O . MET A 1 108 ? -15.004 -1.750 5.441 1.00 92.44 108 MET A O 1
ATOM 875 N N . ALA A 1 109 ? -15.170 0.040 4.110 1.00 94.06 109 ALA A N 1
ATOM 876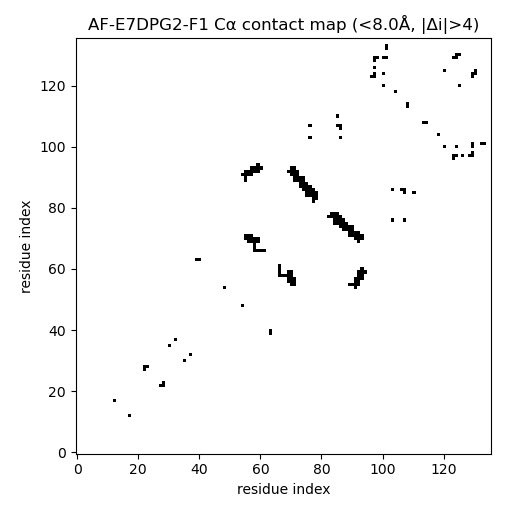 C CA . ALA A 1 109 ? -16.546 0.355 4.484 1.00 94.06 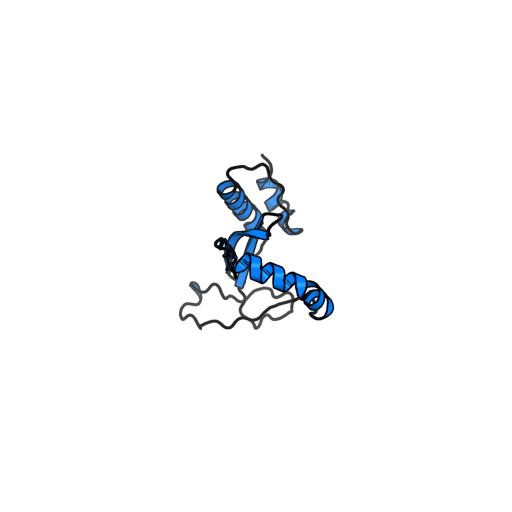109 ALA A CA 1
ATOM 877 C C . ALA A 1 109 ? -17.527 -0.773 4.122 1.00 94.06 109 ALA A C 1
ATOM 879 O O . ALA A 1 109 ? -18.473 -1.012 4.869 1.00 94.06 109 ALA A O 1
ATOM 880 N N . GLN A 1 110 ? -17.295 -1.476 3.007 1.00 94.69 110 GLN A N 1
ATOM 881 C CA . GLN A 1 110 ? -18.070 -2.663 2.632 1.00 94.69 110 GLN A CA 1
ATOM 882 C C . GLN A 1 110 ? -17.828 -3.827 3.600 1.00 94.69 110 GLN A C 1
ATOM 884 O O . GLN A 1 110 ? -18.793 -4.425 4.062 1.00 94.69 110 GLN A O 1
ATOM 889 N N . VAL A 1 111 ? -16.567 -4.115 3.943 1.00 92.44 111 VAL A N 1
ATOM 890 C CA . VAL A 1 111 ? -16.199 -5.205 4.867 1.00 92.44 111 VAL A CA 1
ATOM 891 C C . VAL A 1 111 ? -16.696 -4.934 6.292 1.00 92.44 111 VAL A C 1
ATOM 893 O O . VAL A 1 111 ? -17.225 -5.831 6.937 1.00 92.44 111 VAL A O 1
ATOM 896 N N . ILE A 1 112 ? -16.563 -3.696 6.777 1.00 92.38 112 ILE A N 1
ATOM 897 C CA . ILE A 1 112 ? -17.034 -3.269 8.106 1.00 92.38 112 ILE A CA 1
ATOM 898 C C . ILE A 1 112 ? -18.572 -3.167 8.142 1.00 92.38 112 ILE A C 1
ATOM 900 O O . ILE A 1 112 ? -19.184 -3.272 9.201 1.00 92.38 112 ILE A O 1
ATOM 904 N N . GLY A 1 113 ? -19.212 -2.946 6.991 1.00 95.19 113 GLY A N 1
ATOM 905 C CA . GLY A 1 113 ? -20.663 -2.784 6.866 1.00 95.19 113 GLY A CA 1
ATOM 906 C C . GLY A 1 113 ? -21.174 -1.373 7.179 1.00 95.19 113 GLY A C 1
ATOM 907 O O . GLY A 1 113 ? -22.375 -1.119 7.106 1.00 95.19 113 GLY A O 1
ATOM 908 N N . HIS A 1 114 ? -20.291 -0.425 7.507 1.00 92.88 114 HIS A N 1
ATOM 909 C CA . HIS A 1 114 ? -20.659 0.971 7.732 1.00 92.88 114 HIS A CA 1
ATOM 910 C C . HIS A 1 114 ? -19.498 1.941 7.499 1.00 92.88 114 HIS A C 1
ATOM 912 O O . HIS A 1 114 ? -18.327 1.582 7.573 1.00 92.88 114 HIS A O 1
ATOM 918 N N . LYS A 1 115 ? -19.824 3.228 7.335 1.00 92.94 115 LYS A N 1
ATOM 919 C CA . LYS A 1 115 ? -18.854 4.328 7.153 1.00 92.94 115 LYS A CA 1
ATOM 920 C C . LYS A 1 115 ? -18.426 5.021 8.458 1.00 92.94 115 LYS A C 1
ATOM 922 O O . LYS A 1 115 ? -17.684 5.993 8.419 1.00 92.94 115 LYS A O 1
ATOM 927 N N . LYS A 1 116 ? -18.913 4.558 9.616 1.00 92.50 116 LYS A N 1
ATOM 928 C CA . LYS A 1 116 ? -18.635 5.143 10.940 1.00 92.50 116 LYS A CA 1
ATOM 929 C C . LYS A 1 116 ? -17.290 4.664 11.501 1.00 92.50 116 LYS A C 1
ATOM 931 O O . LYS A 1 116 ? -17.257 3.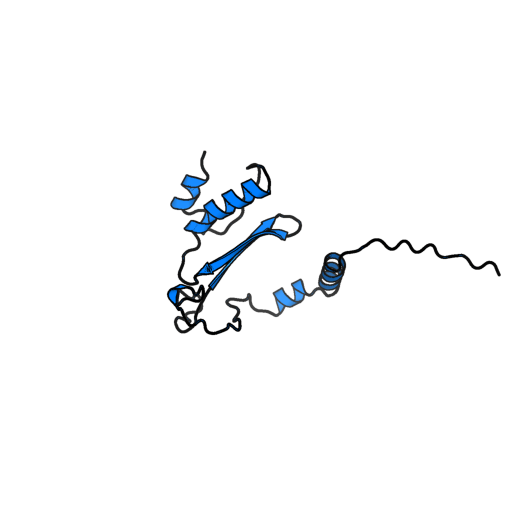904 12.461 1.00 92.50 116 LYS A O 1
ATOM 936 N N . PHE A 1 117 ? -16.190 5.067 10.875 1.00 90.56 117 PHE A N 1
ATOM 937 C CA . PHE A 1 117 ? -14.838 4.756 11.344 1.00 90.56 117 PHE A CA 1
ATOM 938 C C . PHE A 1 117 ? -13.855 5.869 10.976 1.00 90.56 117 PHE A C 1
ATOM 940 O O . PHE A 1 117 ? -14.103 6.656 10.062 1.00 90.56 117 PHE A O 1
ATOM 947 N N . ILE A 1 118 ? -12.732 5.921 11.690 1.00 89.81 118 ILE A N 1
ATOM 948 C CA . ILE A 1 118 ? -11.627 6.835 11.394 1.00 89.81 118 ILE A CA 1
ATOM 949 C C . ILE A 1 118 ? -10.661 6.114 10.456 1.00 89.81 118 ILE A C 1
ATOM 951 O O . ILE A 1 118 ? -10.207 5.012 10.750 1.00 89.81 118 ILE A O 1
ATOM 955 N N . PHE A 1 119 ? -10.357 6.737 9.320 1.00 88.88 119 PHE A N 1
ATOM 956 C CA . PHE A 1 119 ? -9.367 6.240 8.372 1.00 88.88 119 PHE A CA 1
ATOM 957 C C . PHE A 1 119 ? -8.059 7.006 8.553 1.00 88.88 119 PHE A C 1
ATOM 959 O O . PHE A 1 119 ? -8.022 8.223 8.374 1.00 88.88 119 PHE A O 1
ATOM 966 N N . ILE A 1 120 ? -6.998 6.292 8.921 1.00 88.25 120 ILE A N 1
ATOM 967 C CA . ILE A 1 120 ? -5.666 6.859 9.138 1.00 88.25 120 ILE A CA 1
ATOM 968 C C . ILE A 1 120 ? -4.782 6.459 7.955 1.00 88.25 120 ILE A C 1
ATOM 970 O O . ILE A 1 120 ? -4.680 5.283 7.615 1.00 88.25 120 ILE A O 1
ATOM 974 N N . GLY A 1 121 ? -4.143 7.444 7.329 1.00 85.50 121 GLY A N 1
ATOM 975 C CA . GLY A 1 121 ? -3.188 7.259 6.240 1.00 85.50 121 GLY A CA 1
ATOM 976 C C . GLY A 1 121 ? -2.127 8.356 6.267 1.00 85.50 121 GLY A C 1
ATOM 977 O O . GLY A 1 121 ? -2.251 9.325 7.017 1.00 85.50 121 GLY A O 1
ATOM 978 N N . ASP A 1 122 ? -1.076 8.205 5.462 1.00 84.94 122 ASP A N 1
ATOM 979 C CA . ASP A 1 122 ? -0.038 9.232 5.336 1.00 84.94 122 ASP A CA 1
ATOM 980 C C . ASP A 1 122 ? -0.539 10.493 4.591 1.00 84.94 122 ASP A C 1
ATOM 982 O O . ASP A 1 122 ? -1.708 10.607 4.211 1.00 84.94 122 ASP A O 1
ATOM 986 N N . CYS A 1 123 ? 0.347 11.471 4.378 1.00 81.38 123 CYS A N 1
ATOM 987 C CA . CYS A 1 123 ? -0.003 12.755 3.766 1.00 81.38 123 CYS A CA 1
ATOM 988 C C . CYS A 1 123 ? -0.656 12.651 2.372 1.00 81.38 123 CYS A C 1
ATOM 990 O O . CYS A 1 123 ? -1.431 13.542 2.010 1.00 81.38 123 CYS A O 1
ATOM 992 N N . LYS A 1 124 ? -0.420 11.572 1.616 1.00 82.44 124 LYS A N 1
ATOM 993 C CA . LYS A 1 124 ? -1.027 11.310 0.298 1.00 82.44 124 LYS A CA 1
ATOM 994 C C . LYS A 1 124 ? -2.524 11.028 0.380 1.00 82.44 124 LYS A C 1
ATOM 996 O O . LYS A 1 124 ? -3.282 11.443 -0.499 1.00 82.44 124 LYS A O 1
ATOM 1001 N N . ALA A 1 125 ? -2.984 10.430 1.482 1.00 82.06 125 ALA A N 1
ATOM 1002 C CA . ALA A 1 125 ? -4.416 10.281 1.757 1.00 82.06 125 ALA A CA 1
ATOM 1003 C C . ALA A 1 125 ? -5.116 11.650 1.870 1.00 82.06 125 ALA A C 1
ATOM 1005 O O . ALA A 1 125 ? -6.303 11.784 1.571 1.00 82.06 125 ALA A O 1
ATOM 1006 N N . GLY A 1 126 ? -4.362 12.680 2.266 1.00 80.19 126 GLY A N 1
ATOM 1007 C CA . GLY A 1 126 ? -4.801 14.067 2.366 1.00 80.19 126 GLY A CA 1
ATOM 1008 C C . GLY A 1 126 ? -4.636 14.896 1.085 1.00 80.19 126 GLY A C 1
ATOM 1009 O O . GLY A 1 126 ? -4.830 16.115 1.138 1.00 80.19 126 GLY A O 1
ATOM 1010 N N . SER A 1 127 ? -4.280 14.306 -0.056 1.00 84.06 127 SER A N 1
ATOM 1011 C CA . SER A 1 127 ? -4.247 15.036 -1.330 1.00 84.06 127 SER A CA 1
ATOM 1012 C C . SER A 1 127 ? -5.646 15.553 -1.701 1.00 84.06 127 SER A C 1
ATOM 1014 O O . SER A 1 127 ? -6.656 14.915 -1.402 1.00 84.06 127 SER A O 1
ATOM 1016 N N . ILE A 1 128 ? -5.732 16.719 -2.358 1.00 80.94 128 ILE A N 1
ATOM 1017 C CA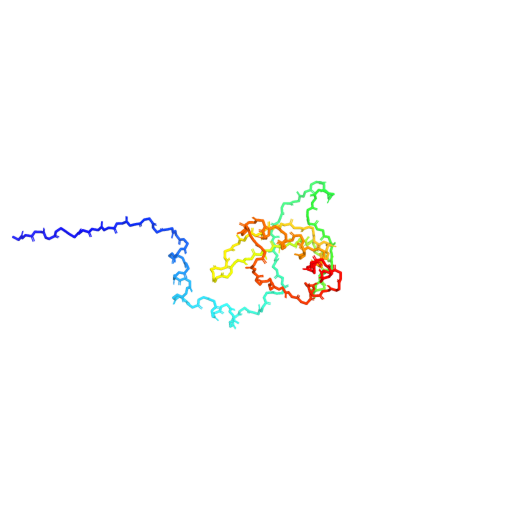 . ILE A 1 128 ? -7.021 17.339 -2.748 1.00 80.94 128 ILE A CA 1
ATOM 1018 C C . ILE A 1 128 ? -7.861 16.360 -3.584 1.00 80.94 128 ILE A C 1
ATOM 1020 O O . ILE A 1 128 ? -9.054 16.188 -3.339 1.00 80.94 128 ILE A O 1
ATOM 1024 N N . ALA A 1 129 ? -7.208 15.656 -4.514 1.00 81.94 129 ALA A N 1
ATOM 1025 C CA . ALA A 1 129 ? -7.827 14.644 -5.365 1.00 81.94 129 ALA A CA 1
ATOM 1026 C C . ALA A 1 129 ? -8.470 13.487 -4.578 1.00 81.94 129 ALA A C 1
ATOM 1028 O O . ALA A 1 129 ? -9.440 12.893 -5.052 1.00 81.94 129 ALA A O 1
ATOM 1029 N N . THR A 1 130 ? -7.950 13.170 -3.390 1.00 81.19 130 THR A N 1
ATOM 1030 C CA . THR A 1 130 ? -8.470 12.103 -2.525 1.00 81.19 130 THR A CA 1
ATOM 1031 C C . THR A 1 130 ? -9.517 12.643 -1.549 1.00 81.19 130 THR A C 1
ATOM 1033 O O . THR A 1 130 ? -10.599 12.069 -1.438 1.00 81.19 130 THR A O 1
ATOM 1036 N N . LYS A 1 131 ? -9.258 13.791 -0.907 1.00 78.81 131 LYS A N 1
ATOM 1037 C CA . LYS A 1 131 ? -10.183 14.452 0.034 1.00 78.81 131 LYS A CA 1
ATOM 1038 C C . LYS A 1 131 ? -11.559 14.720 -0.567 1.00 78.81 131 LYS A C 1
ATOM 1040 O O . LYS A 1 131 ? -12.561 14.410 0.071 1.00 78.81 131 LYS A O 1
ATOM 1045 N N . ASN A 1 132 ? -11.610 15.222 -1.803 1.00 82.69 132 ASN A N 1
ATOM 1046 C CA . ASN A 1 132 ? -12.873 15.527 -2.484 1.00 82.69 132 ASN A CA 1
ATOM 1047 C C . ASN A 1 132 ? -13.764 14.290 -2.675 1.00 82.69 132 ASN A C 1
ATOM 1049 O O . ASN A 1 132 ? -14.960 14.437 -2.888 1.00 82.69 132 ASN A O 1
ATOM 1053 N N . LYS A 1 133 ? -13.201 13.078 -2.593 1.00 82.56 133 LYS A N 1
ATOM 1054 C CA . LYS A 1 133 ? -13.955 11.824 -2.701 1.00 82.56 133 LYS A CA 1
ATOM 1055 C C . LYS A 1 133 ? -14.518 11.347 -1.360 1.00 82.56 133 LYS A C 1
ATOM 1057 O O . LYS A 1 133 ? -15.498 10.613 -1.348 1.00 82.56 133 LYS A O 1
ATOM 1062 N N . PHE A 1 134 ? -13.902 11.740 -0.241 1.00 75.62 134 PHE A N 1
ATOM 1063 C CA . PHE A 1 134 ? -14.375 11.408 1.109 1.00 75.62 134 PHE A CA 1
ATOM 1064 C C . PHE A 1 134 ? -15.499 12.323 1.600 1.00 75.62 134 PHE A C 1
ATOM 1066 O O . PHE A 1 134 ? -16.213 11.952 2.531 1.00 75.62 134 PHE A O 1
ATOM 1073 N N . SER A 1 135 ? -15.639 13.508 1.000 1.00 63.00 135 SER A N 1
ATOM 1074 C CA . SER A 1 135 ? -16.734 14.424 1.309 1.00 63.00 135 SER A CA 1
ATOM 1075 C C . SER A 1 135 ? -18.066 13.849 0.800 1.00 63.00 135 SER A C 1
ATOM 1077 O O . SER A 1 135 ? -18.085 13.311 -0.309 1.00 63.00 135 SER A O 1
ATOM 1079 N N . PRO A 1 136 ? -19.150 13.920 1.595 1.00 57.84 136 PRO A N 1
ATOM 1080 C CA . PRO A 1 136 ? -20.495 13.559 1.150 1.00 57.84 136 PRO A CA 1
ATOM 1081 C C . PRO A 1 136 ? -20.997 14.449 0.009 1.00 57.84 136 PRO A C 1
ATOM 1083 O O . PRO A 1 136 ? -20.526 15.608 -0.091 1.00 57.84 136 PRO A O 1
#

Organism: NCBI:txid676037

Nearest PDB structures (foldseek):
  9fmd-assembly1_50  TM=2.943E-01  e=7.256E+00  Homo sapiens
  4bts-assembly1_AZ  TM=2.080E-01  e=5.287E+00  Tetrahymena thermophila
  8ova-assembly1_AR  TM=1.873E-01  e=7.256E+00  Trypanosoma brucei brucei

Foldseek 3Di:
DDPDDPDDDDDDDDVVVVVVVVCVVVVVVVVCVVPPDPDLDDDDDDDDDPDPPPDLFDQADRPVPCSVGTAKDWDFDADPPVRHTQDIDIGRGHDDCLVPLLVVLVSVCVSVVHNPDDDDDPCSCVDPVNVVSVDD

pLDDT: mean 80.08, std 12.67, range [42.84, 95.19]

Mean predicted aligned error: 11.95 Å

Radius of gyration: 21.73 Å; Cα contacts (8 Å, |Δi|>4): 110; chains: 1; bounding box: 40×60×68 Å

Solvent-accessible surface area (backbone atoms only — not comparable to full-atom values): 8934 Å² total; per-residue (Å²): 134,86,81,79,77,81,82,81,84,82,74,91,71,62,66,62,66,55,52,53,50,49,43,57,75,66,41,45,66,62,50,43,68,74,69,46,72,80,80,88,74,83,91,77,91,74,82,89,65,96,49,67,88,79,46,43,62,26,63,34,89,44,94,82,74,45,65,90,43,72,30,60,38,80,49,74,42,62,41,86,92,81,59,48,77,75,45,77,47,82,38,50,24,59,63,77,66,49,81,47,48,58,61,49,50,53,50,44,28,61,74,72,69,49,80,91,70,89,85,87,72,62,76,51,53,65,32,70,86,34,44,67,68,75,53,133

Sequence (136 aa):
MVSEQVKINSERIDDIPVIMEWLKKMEIAKFIDQKLSPPRSFSVNHQQVDSPEESLLRYGYSKDFRPDLLQYRQLLATLDPMGMPLVCATLAGNGADDPLYFPTWQKMAQVIGHKKFIFIGDCKAGSIATKNKFSP

Secondary structure (DSSP, 8-state):
--------------HHHHHHHHHHHTTHHHHHHHHSPP-S---------S-TTT-S-B----TTS-TTS-BEEEEEEEETTTTEEEEEEEEETTS-SGGGHHHHHHHHHHHHSSS-S-----GGGGSHHHHHHH--